Protein AF-A0AA43GRU7-F1 (afdb_monomer)

pLDDT: mean 83.94, std 17.2, range [41.69, 98.25]

Structure (mmCIF, N/CA/C/O backbone):
data_AF-A0AA43GRU7-F1
#
_entry.id   AF-A0AA43GRU7-F1
#
loop_
_atom_site.group_PDB
_atom_site.id
_atom_site.type_symbol
_atom_site.label_atom_id
_atom_site.lab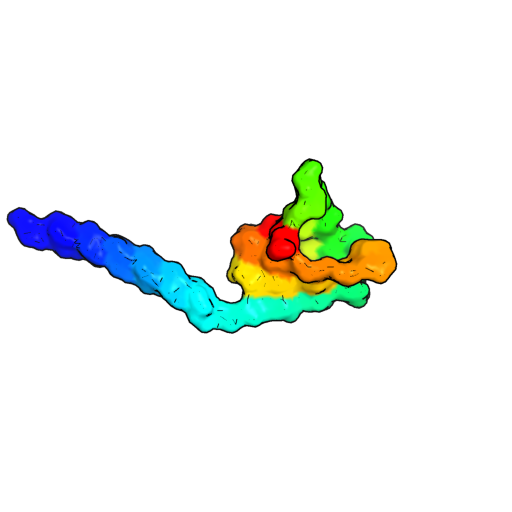el_alt_id
_atom_site.label_comp_id
_atom_site.label_asym_id
_atom_site.label_entity_id
_atom_site.label_seq_id
_atom_site.pdbx_PDB_ins_code
_atom_site.Cartn_x
_atom_site.Cartn_y
_atom_site.Cartn_z
_atom_site.occupancy
_atom_site.B_iso_or_equiv
_atom_site.auth_seq_id
_atom_site.auth_comp_id
_atom_site.auth_asym_id
_atom_site.auth_atom_id
_atom_site.pdbx_PDB_model_num
ATOM 1 N N . MET A 1 1 ? -33.630 -35.472 10.873 1.00 52.50 1 MET A N 1
ATOM 2 C CA . MET A 1 1 ? -33.526 -34.033 11.218 1.00 52.50 1 MET A CA 1
ATOM 3 C C . MET A 1 1 ? -32.231 -33.612 11.938 1.00 52.50 1 MET A C 1
ATOM 5 O O . MET A 1 1 ? -31.970 -32.423 11.989 1.00 52.50 1 MET A O 1
ATOM 9 N N . LYS A 1 2 ? -31.356 -34.518 12.418 1.00 44.88 2 LYS A N 1
ATOM 10 C CA . LYS A 1 2 ? -30.112 -34.130 13.132 1.00 44.88 2 LYS A CA 1
ATOM 11 C C . LYS A 1 2 ? -28.936 -33.668 12.240 1.00 44.88 2 LYS A C 1
ATOM 13 O O . LYS A 1 2 ? -28.022 -33.030 12.740 1.00 44.88 2 LYS A O 1
ATOM 18 N N . LYS A 1 3 ? -28.955 -33.963 10.931 1.00 41.69 3 LYS A N 1
ATOM 19 C CA . LYS A 1 3 ? -27.829 -33.678 10.014 1.00 41.69 3 LYS A CA 1
ATOM 20 C C . LYS A 1 3 ? -27.738 -32.213 9.547 1.00 41.69 3 LYS A C 1
ATOM 22 O O . LYS A 1 3 ? -26.630 -31.726 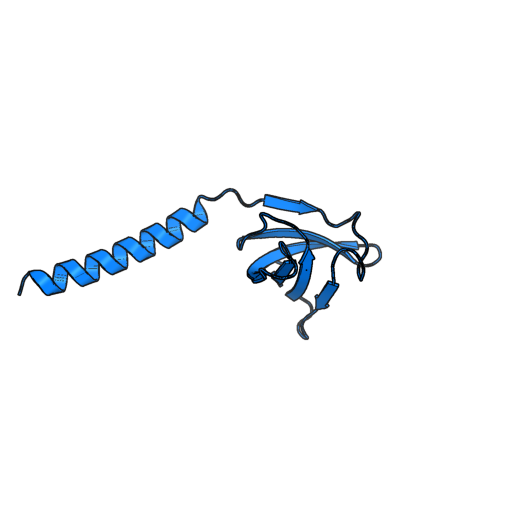9.372 1.00 41.69 3 LYS A O 1
ATOM 27 N N . LEU A 1 4 ? -28.863 -31.500 9.397 1.00 45.62 4 LEU A N 1
ATOM 28 C CA . LEU A 1 4 ? -28.853 -30.089 8.963 1.00 45.62 4 LEU A CA 1
ATOM 29 C C . LEU A 1 4 ? -28.345 -29.130 10.056 1.00 45.62 4 LEU A C 1
ATOM 31 O O . LEU A 1 4 ? -27.622 -28.188 9.755 1.00 45.62 4 LEU A O 1
ATOM 35 N N . PHE A 1 5 ? -28.667 -29.394 11.326 1.00 46.66 5 PHE A N 1
ATOM 36 C CA . PHE A 1 5 ? -28.280 -28.521 12.442 1.00 46.66 5 PHE A CA 1
ATOM 37 C C . PHE A 1 5 ? -26.769 -28.581 12.745 1.00 46.66 5 PHE A C 1
ATOM 39 O O . PHE A 1 5 ? -26.167 -27.578 13.109 1.00 46.66 5 PHE A O 1
ATOM 46 N N . MET A 1 6 ? -26.129 -29.738 12.528 1.00 47.03 6 MET A N 1
ATOM 47 C CA . MET A 1 6 ? -24.677 -29.903 12.707 1.00 47.03 6 MET A CA 1
ATOM 48 C C . MET A 1 6 ? -23.849 -29.212 11.612 1.00 47.03 6 MET A C 1
ATOM 50 O O . MET A 1 6 ? -22.708 -28.834 11.862 1.00 47.03 6 MET A O 1
ATOM 54 N N . SER A 1 7 ? -24.417 -29.012 10.418 1.00 54.66 7 SER A N 1
ATOM 55 C CA . SER A 1 7 ? -23.741 -28.334 9.306 1.00 54.66 7 SER A CA 1
ATOM 56 C C . SER A 1 7 ? -23.602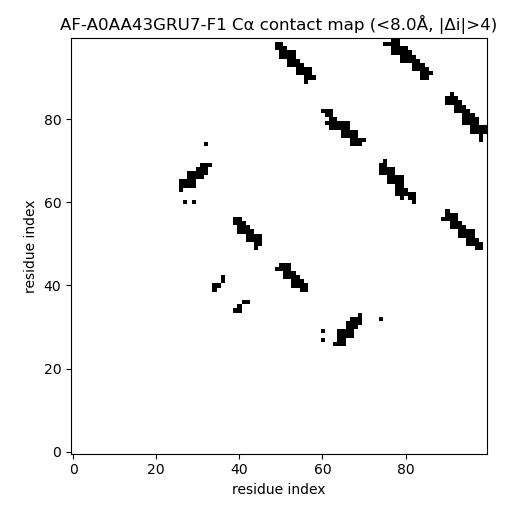 -26.829 9.556 1.00 54.66 7 SER A C 1
ATOM 58 O O . SER A 1 7 ? -22.495 -26.308 9.467 1.00 54.66 7 SER A O 1
ATOM 60 N N . LEU A 1 8 ? -24.681 -26.148 9.957 1.00 55.62 8 LEU A N 1
ATOM 61 C CA . LEU A 1 8 ? -24.674 -24.702 10.226 1.00 55.62 8 LEU A CA 1
ATOM 62 C C . LEU A 1 8 ? -23.728 -24.313 11.374 1.00 55.62 8 LEU A C 1
ATOM 64 O O . LEU A 1 8 ? -22.995 -23.334 11.264 1.00 55.62 8 LEU A O 1
ATOM 68 N N . VAL A 1 9 ? -23.679 -25.118 12.441 1.00 63.09 9 VAL A N 1
ATOM 69 C CA . VAL A 1 9 ? -22.743 -24.905 13.560 1.00 63.09 9 VAL A CA 1
ATOM 70 C C . VAL A 1 9 ? -21.292 -25.126 13.115 1.00 63.09 9 VAL A C 1
ATOM 72 O O . VAL A 1 9 ? -20.398 -24.408 13.552 1.00 63.09 9 VAL A O 1
ATOM 75 N N . GLY A 1 10 ? -21.047 -26.080 12.212 1.00 61.03 10 GLY A N 1
ATOM 76 C CA . GLY A 1 10 ? -19.721 -26.322 11.639 1.00 61.03 10 GLY A CA 1
ATOM 77 C C . GLY A 1 10 ? -19.195 -25.147 10.809 1.00 61.03 10 GLY A C 1
ATOM 78 O O . GLY A 1 10 ? -18.040 -24.764 10.985 1.00 61.03 10 GLY A O 1
ATOM 79 N N . TYR A 1 11 ? -20.039 -24.548 9.960 1.00 64.38 11 TYR A N 1
ATOM 80 C CA . TYR A 1 11 ? -19.683 -23.357 9.175 1.00 64.38 11 TYR A CA 1
ATOM 81 C C . TYR A 1 11 ? -19.408 -22.146 10.070 1.00 64.38 11 TYR A C 1
ATOM 83 O O . TYR A 1 11 ? -18.366 -21.510 9.930 1.00 64.38 11 TYR A O 1
ATOM 91 N N . TRP A 1 12 ? -20.267 -21.902 11.062 1.00 62.94 12 TRP A N 1
ATOM 92 C CA . TRP A 1 12 ? -20.074 -20.809 12.016 1.00 62.94 12 TRP A CA 1
ATOM 93 C C . TRP A 1 12 ? -18.775 -20.964 12.829 1.00 62.94 12 TRP A C 1
ATOM 95 O O . TRP A 1 12 ? -18.009 -20.016 12.986 1.00 62.94 12 TRP A O 1
ATOM 105 N N . LEU A 1 13 ? -18.457 -22.180 13.289 1.00 58.12 13 LEU A N 1
ATOM 106 C CA . LEU A 1 13 ? -17.194 -22.456 13.985 1.00 58.12 13 LEU A CA 1
ATOM 107 C C . LEU A 1 13 ? -15.962 -22.296 13.078 1.00 58.12 13 LEU A C 1
ATOM 109 O O . LEU A 1 13 ? -14.895 -21.923 13.572 1.00 58.12 13 LEU A O 1
ATOM 113 N N . ALA A 1 14 ? -16.078 -22.588 11.780 1.00 57.88 14 ALA A N 1
ATOM 114 C CA . ALA A 1 14 ? -14.997 -22.387 10.817 1.00 57.88 14 ALA A CA 1
ATOM 115 C C . ALA A 1 14 ? -14.722 -20.893 10.580 1.00 57.88 14 ALA A C 1
ATOM 117 O O . ALA A 1 14 ? -13.562 -20.484 10.599 1.00 57.88 14 ALA A O 1
ATOM 118 N N . GLU A 1 15 ? -15.769 -20.077 10.455 1.00 57.59 15 GLU A N 1
ATOM 119 C CA . GLU A 1 15 ? -15.666 -18.616 10.369 1.00 57.59 15 GLU A CA 1
ATOM 120 C C . GLU A 1 15 ? -15.022 -18.015 11.621 1.00 57.59 15 GLU A C 1
ATOM 122 O O . GLU A 1 15 ? -14.032 -17.293 11.523 1.00 57.59 15 GLU A O 1
ATOM 127 N N . VAL A 1 16 ? -15.499 -18.379 12.817 1.00 61.72 16 VAL A N 1
ATOM 128 C CA . VAL A 1 16 ? -14.934 -17.875 14.083 1.00 61.72 16 VAL A CA 1
ATOM 129 C C . VAL A 1 16 ? -13.445 -18.220 14.205 1.00 61.72 16 VAL A C 1
ATOM 131 O O . VAL A 1 16 ? -12.636 -17.366 14.576 1.00 61.72 16 VAL A O 1
ATOM 134 N N . LYS A 1 17 ? -13.049 -19.448 13.844 1.00 58.72 17 LYS A N 1
ATOM 135 C CA . LYS A 1 17 ? -11.636 -19.859 13.846 1.00 58.72 17 LYS A CA 1
ATOM 136 C C . LYS A 1 17 ? -10.808 -19.113 12.802 1.00 58.72 17 LYS A C 1
ATOM 138 O O . LYS A 1 17 ? -9.659 -18.784 13.085 1.00 58.72 17 LYS A O 1
ATOM 143 N N . PHE A 1 18 ? -11.363 -18.834 11.625 1.00 57.72 18 PHE A N 1
ATOM 144 C CA . PHE A 1 18 ? -10.697 -18.053 10.584 1.00 57.72 18 PHE A CA 1
ATOM 145 C C . PHE A 1 18 ? -10.366 -16.635 11.075 1.00 57.72 18 PHE A C 1
ATOM 147 O O . PHE A 1 18 ? -9.212 -16.214 10.982 1.00 57.72 18 PHE A O 1
ATOM 154 N N . PHE A 1 19 ? -11.325 -15.945 11.700 1.00 56.84 19 PHE A N 1
ATOM 155 C CA . PHE A 1 19 ? -11.107 -14.611 12.272 1.00 56.84 19 PHE A CA 1
ATOM 156 C C . PHE A 1 19 ? -10.139 -14.618 13.466 1.00 56.84 19 PHE A C 1
ATOM 158 O O . PHE A 1 19 ? -9.269 -13.754 13.563 1.00 56.84 19 PHE A O 1
ATOM 165 N N . GLN A 1 20 ? -10.204 -15.619 14.349 1.00 54.97 20 GLN A N 1
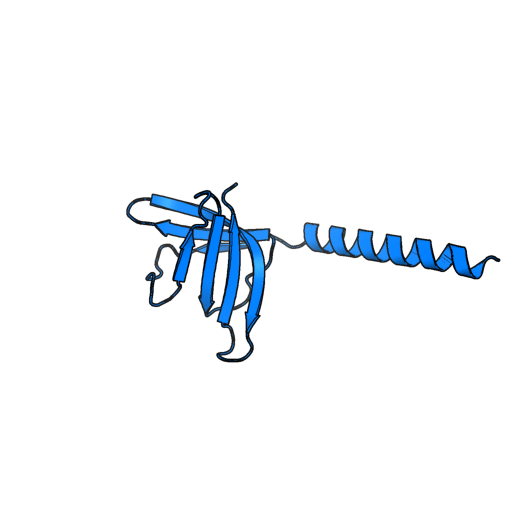ATOM 166 C CA . GLN A 1 20 ? -9.242 -15.748 15.454 1.00 54.97 20 GLN A CA 1
ATOM 167 C C . GLN A 1 20 ? -7.810 -16.000 14.961 1.00 54.97 20 GLN A C 1
ATOM 169 O O . GLN A 1 20 ? -6.850 -15.479 15.528 1.00 54.97 20 GLN A O 1
ATOM 174 N N . ASN A 1 21 ? -7.652 -16.770 13.882 1.00 54.81 21 ASN A N 1
ATOM 175 C CA . ASN A 1 21 ? -6.343 -17.051 13.299 1.00 54.81 21 ASN A CA 1
ATOM 176 C C . ASN A 1 21 ? -5.768 -15.837 12.539 1.00 54.81 21 ASN A C 1
ATOM 178 O O . ASN A 1 21 ? -4.552 -15.712 12.411 1.00 54.81 21 ASN A O 1
ATOM 182 N N . GLN A 1 22 ? -6.623 -14.919 12.071 1.00 56.16 22 GLN A N 1
ATOM 183 C CA . GLN A 1 22 ? -6.212 -13.595 11.585 1.00 56.16 22 GLN A CA 1
ATOM 184 C C . GLN A 1 22 ? -5.691 -12.729 12.744 1.00 56.16 22 GLN A C 1
ATOM 186 O O . GLN A 1 22 ? -4.604 -12.164 12.645 1.00 56.16 22 GLN A O 1
ATOM 191 N N . ALA A 1 23 ? -6.406 -12.703 13.875 1.00 57.19 23 ALA A N 1
ATOM 192 C CA . ALA A 1 23 ? -6.048 -11.894 15.043 1.00 57.19 23 ALA A CA 1
ATOM 193 C C . ALA A 1 23 ? -4.733 -12.321 15.731 1.00 57.19 23 ALA A C 1
ATOM 195 O O . ALA A 1 23 ? -4.066 -11.499 16.351 1.00 57.19 23 ALA A O 1
ATOM 196 N N . ASN A 1 24 ? -4.336 -13.593 15.618 1.00 56.19 24 ASN A N 1
ATOM 197 C CA . ASN A 1 24 ? -3.131 -14.126 16.274 1.00 56.19 24 ASN A CA 1
ATOM 198 C C . ASN A 1 24 ? -1.854 -14.025 15.412 1.00 56.19 24 ASN A C 1
ATOM 200 O O . ASN A 1 24 ? -0.753 -14.386 15.833 1.00 56.19 24 ASN A O 1
ATOM 204 N N . LYS A 1 25 ? -1.963 -13.535 14.174 1.00 64.25 25 LYS A N 1
ATOM 205 C CA . LYS A 1 25 ? -0.791 -13.301 13.330 1.00 64.25 25 LYS A CA 1
ATOM 206 C C . LYS A 1 25 ? -0.126 -11.992 13.753 1.00 64.25 25 LYS A C 1
ATOM 208 O O . LYS A 1 25 ? -0.699 -10.932 13.543 1.00 64.25 25 LYS A O 1
ATOM 213 N N . LYS A 1 26 ? 1.118 -12.055 14.253 1.00 75.06 26 LYS A N 1
ATOM 214 C CA . LYS A 1 26 ? 1.953 -10.860 14.500 1.00 75.06 26 LYS A CA 1
ATOM 215 C C . LYS A 1 26 ? 1.900 -9.927 13.287 1.00 75.06 26 LYS A C 1
ATOM 217 O O . LYS A 1 26 ? 2.350 -10.320 12.204 1.00 75.06 26 LYS A O 1
ATOM 222 N N . GLN A 1 27 ? 1.326 -8.746 13.479 1.00 87.25 27 GLN A N 1
ATOM 223 C CA . GLN A 1 27 ? 1.348 -7.654 12.514 1.00 87.25 27 GLN A CA 1
ATOM 224 C C . GLN A 1 27 ? 2.791 -7.164 12.397 1.00 87.25 27 GLN A C 1
ATOM 226 O O . GLN A 1 27 ? 3.496 -7.044 13.403 1.00 87.25 27 GLN A O 1
ATOM 231 N N . LYS A 1 28 ? 3.261 -6.983 11.168 1.00 94.38 28 LYS A N 1
ATOM 232 C CA . LYS A 1 28 ? 4.605 -6.488 10.877 1.00 94.38 28 LYS A CA 1
ATOM 233 C C . LYS A 1 28 ? 4.536 -5.028 10.460 1.00 94.38 28 LYS A C 1
ATOM 235 O O . LYS A 1 28 ? 3.540 -4.586 9.898 1.00 94.38 28 LYS A O 1
ATOM 240 N N . ILE A 1 29 ? 5.619 -4.310 10.725 1.00 95.81 29 ILE A N 1
ATOM 241 C CA . ILE A 1 29 ? 5.840 -2.959 10.219 1.00 95.81 29 ILE A CA 1
ATOM 242 C C . ILE A 1 29 ? 6.811 -3.072 9.046 1.00 95.81 29 ILE A C 1
ATOM 244 O O . ILE A 1 29 ? 7.872 -3.685 9.185 1.00 95.81 29 ILE A O 1
ATOM 248 N N . HIS A 1 30 ? 6.442 -2.490 7.910 1.00 96.50 30 HIS A N 1
ATOM 249 C CA . HIS A 1 30 ? 7.257 -2.415 6.702 1.00 96.50 30 HIS A CA 1
ATOM 250 C C . HIS A 1 30 ? 7.661 -0.957 6.471 1.00 96.50 30 HIS A C 1
ATOM 252 O O . HIS A 1 30 ? 6.808 -0.087 6.295 1.00 96.50 30 HIS A O 1
ATOM 258 N N . ASP A 1 31 ? 8.961 -0.679 6.517 1.00 96.56 31 ASP A N 1
ATOM 259 C CA . ASP A 1 31 ? 9.502 0.678 6.423 1.00 96.56 31 ASP A CA 1
ATOM 260 C C . ASP A 1 31 ? 9.918 0.999 4.981 1.00 96.56 31 ASP A C 1
ATOM 262 O O . ASP A 1 31 ? 10.842 0.392 4.441 1.00 96.56 31 ASP A O 1
ATOM 266 N N . TYR A 1 32 ? 9.225 1.961 4.373 1.00 96.88 32 TYR A N 1
ATOM 267 C CA . TYR A 1 32 ? 9.474 2.470 3.023 1.00 96.88 32 TYR A CA 1
ATOM 268 C C . TYR A 1 32 ? 10.024 3.907 3.047 1.00 96.88 32 TYR A C 1
ATOM 270 O O . TYR A 1 32 ? 10.059 4.579 2.017 1.00 96.88 32 TYR A O 1
ATOM 278 N N . THR A 1 33 ? 10.472 4.419 4.199 1.00 95.50 33 THR A N 1
ATOM 279 C CA . THR A 1 33 ? 10.990 5.796 4.317 1.00 95.50 33 THR A CA 1
ATOM 280 C C . THR A 1 33 ? 12.257 6.037 3.499 1.00 95.50 33 THR A C 1
ATOM 282 O O . THR A 1 33 ? 12.518 7.167 3.093 1.00 95.50 33 THR A O 1
ATOM 285 N N . GLN A 1 34 ? 13.025 4.978 3.230 1.00 95.06 34 GLN A N 1
ATOM 286 C CA . GLN A 1 34 ? 14.217 5.013 2.377 1.00 95.06 34 GLN A CA 1
ATOM 287 C C . GLN A 1 34 ? 13.918 4.648 0.911 1.00 95.06 34 GLN A C 1
ATOM 289 O O . GLN A 1 34 ? 14.830 4.634 0.086 1.00 95.06 34 GLN A O 1
ATOM 294 N N . SER A 1 35 ? 12.660 4.341 0.577 1.00 95.00 35 SER A N 1
ATOM 295 C CA . SER A 1 35 ? 12.230 3.967 -0.772 1.00 95.00 35 SER A CA 1
ATOM 296 C C . SER A 1 35 ? 11.830 5.186 -1.606 1.00 95.00 35 SER A C 1
ATOM 298 O O . SER A 1 35 ? 11.272 6.166 -1.111 1.00 95.00 35 SER A O 1
ATOM 300 N N . VAL A 1 36 ? 12.068 5.113 -2.912 1.00 94.12 36 VAL A N 1
ATOM 301 C CA . VAL A 1 36 ? 11.806 6.188 -3.873 1.00 94.12 36 VAL A CA 1
ATOM 302 C C . VAL A 1 36 ? 10.415 6.024 -4.496 1.00 94.12 36 VAL A C 1
ATOM 304 O O . VAL A 1 36 ? 10.170 5.094 -5.268 1.00 94.12 36 VAL A O 1
ATOM 307 N N . ARG A 1 37 ? 9.502 6.966 -4.220 1.00 94.38 37 ARG A N 1
ATOM 308 C CA . ARG A 1 37 ? 8.170 7.023 -4.855 1.00 94.38 37 ARG A CA 1
ATOM 309 C C . ARG A 1 37 ? 8.293 7.170 -6.378 1.00 94.38 37 ARG A C 1
ATOM 311 O O . ARG A 1 37 ? 9.108 7.945 -6.868 1.00 94.38 37 ARG A O 1
ATOM 318 N N . GLY A 1 38 ? 7.473 6.436 -7.124 1.00 93.44 38 GLY A N 1
ATOM 319 C CA . G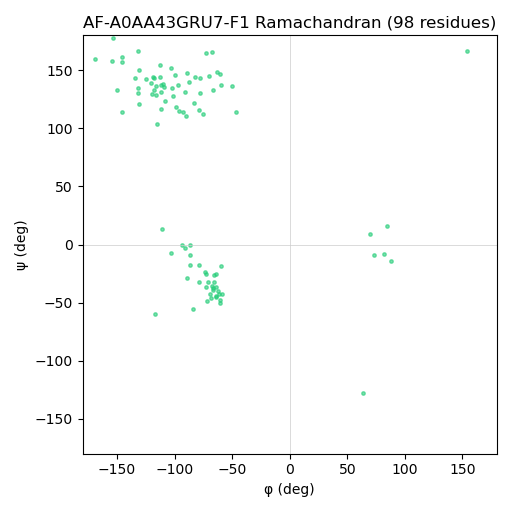LY A 1 38 ? 7.506 6.338 -8.585 1.00 93.44 38 GLY A CA 1
ATOM 320 C C . GLY A 1 38 ? 8.541 5.347 -9.131 1.00 93.44 38 GLY A C 1
ATOM 321 O O . GLY A 1 38 ? 8.527 5.071 -10.327 1.00 93.44 38 GLY A O 1
ATOM 322 N N . ARG A 1 39 ? 9.423 4.803 -8.279 1.00 93.25 39 ARG A N 1
ATOM 323 C CA . ARG A 1 39 ? 10.391 3.756 -8.644 1.00 93.25 39 ARG A CA 1
ATOM 324 C C . ARG A 1 39 ? 10.137 2.469 -7.868 1.00 93.25 39 ARG A C 1
ATOM 326 O O . ARG A 1 39 ? 9.886 1.439 -8.477 1.00 93.25 39 ARG A O 1
ATOM 333 N N . ASP A 1 40 ? 10.20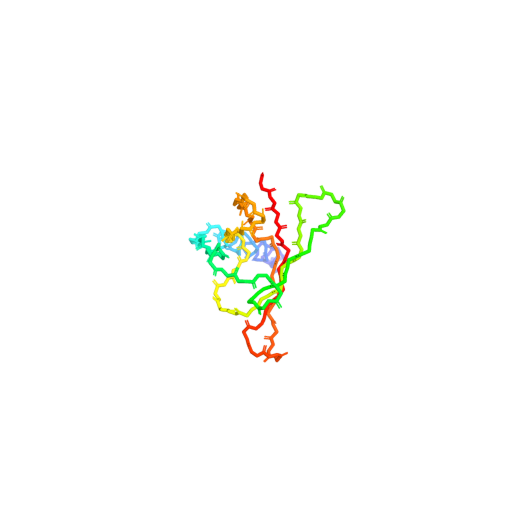3 2.549 -6.544 1.00 94.81 40 ASP A N 1
ATOM 334 C CA . ASP A 1 40 ? 10.095 1.384 -5.659 1.00 94.81 40 ASP A CA 1
ATOM 335 C C . ASP A 1 40 ? 8.636 1.108 -5.280 1.00 94.81 40 ASP A C 1
ATOM 337 O O . ASP A 1 40 ? 8.250 -0.030 -5.023 1.00 94.81 40 ASP A O 1
ATOM 341 N N . TYR A 1 41 ? 7.817 2.162 -5.258 1.00 96.69 41 TYR A N 1
ATOM 342 C CA . TYR A 1 41 ? 6.381 2.090 -5.030 1.00 96.69 41 TYR A CA 1
ATOM 343 C C . TYR A 1 41 ? 5.659 3.278 -5.670 1.00 96.69 41 TYR A C 1
ATOM 345 O O . TYR A 1 41 ? 6.235 4.350 -5.857 1.00 96.69 41 TYR A O 1
ATOM 353 N N . VAL A 1 42 ? 4.367 3.122 -5.930 1.00 97.25 42 VAL A N 1
ATOM 354 C CA . VAL A 1 42 ? 3.430 4.206 -6.241 1.00 97.25 42 VAL A CA 1
ATOM 355 C C . VAL A 1 42 ? 2.398 4.252 -5.122 1.00 97.25 42 VAL A C 1
ATOM 357 O O . VAL A 1 42 ? 1.932 3.209 -4.682 1.00 97.25 42 VAL A O 1
ATOM 360 N N . PHE A 1 43 ? 2.065 5.448 -4.641 1.00 96.94 43 PHE A N 1
ATOM 361 C CA . PHE A 1 43 ? 1.026 5.663 -3.632 1.00 96.94 43 PHE A CA 1
ATOM 362 C C . PHE A 1 43 ? 0.111 6.793 -4.086 1.00 96.94 43 PHE A C 1
ATOM 364 O O . PHE A 1 43 ? 0.611 7.857 -4.462 1.00 96.94 43 PHE A O 1
ATOM 371 N N . GLU A 1 44 ?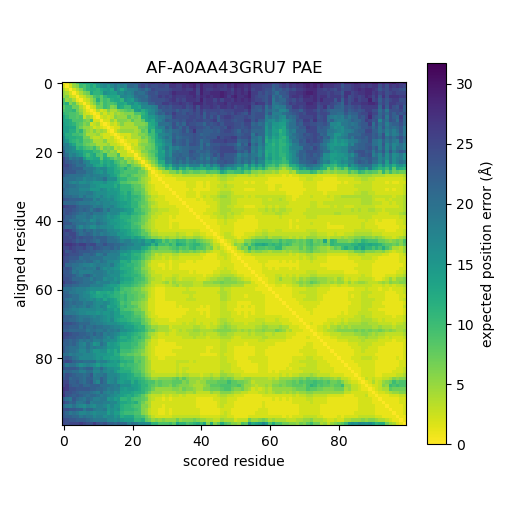 -1.197 6.575 -4.045 1.00 95.62 44 GLU A N 1
ATOM 372 C CA . GLU A 1 44 ? -2.223 7.526 -4.467 1.00 95.62 44 GLU A CA 1
ATOM 373 C C . GLU A 1 44 ? -3.283 7.648 -3.377 1.00 95.62 44 GLU A C 1
ATOM 375 O O . GLU A 1 44 ? -3.908 6.660 -3.001 1.00 95.62 44 GLU A O 1
ATOM 380 N N . LEU A 1 45 ? -3.477 8.861 -2.856 1.00 94.12 45 LEU A N 1
ATOM 381 C CA . LEU A 1 45 ? -4.501 9.124 -1.848 1.00 94.12 45 LEU A CA 1
ATOM 382 C C . LEU A 1 45 ? -5.899 9.023 -2.463 1.00 94.12 45 LEU A C 1
ATOM 384 O O . LEU A 1 45 ? -6.125 9.446 -3.597 1.00 94.12 45 LEU A O 1
ATOM 388 N N . THR A 1 46 ? -6.851 8.523 -1.681 1.00 92.38 46 THR A N 1
ATOM 389 C CA . THR A 1 46 ? -8.273 8.647 -1.993 1.00 92.38 46 THR A CA 1
ATOM 390 C C . THR A 1 46 ? -8.732 10.090 -1.774 1.00 92.38 46 THR A C 1
ATOM 392 O O . THR A 1 46 ? -8.076 10.885 -1.095 1.00 92.38 46 THR A O 1
ATOM 395 N N . ASN A 1 47 ? -9.904 10.434 -2.310 1.00 81.38 47 ASN A N 1
ATOM 396 C CA . ASN A 1 47 ? -10.482 11.779 -2.196 1.00 81.38 47 ASN A CA 1
ATOM 397 C C . ASN A 1 47 ? -10.733 12.229 -0.742 1.00 81.38 47 ASN A C 1
ATOM 399 O O . ASN A 1 47 ? -10.874 13.421 -0.488 1.00 81.38 47 ASN A O 1
ATOM 403 N N . GLU A 1 48 ? -10.784 11.290 0.205 1.00 80.94 48 GLU A N 1
ATOM 404 C CA . GLU A 1 48 ? -10.990 11.555 1.634 1.00 80.94 48 GLU A CA 1
ATOM 405 C C . GLU A 1 48 ? -9.674 11.844 2.380 1.00 80.94 48 GLU A C 1
ATOM 407 O O . GLU A 1 48 ? -9.695 12.255 3.538 1.00 80.94 48 GLU A O 1
ATOM 412 N N . GLY A 1 49 ? -8.519 11.654 1.729 1.00 81.12 49 GLY A N 1
ATOM 413 C CA . GLY A 1 49 ? -7.195 12.037 2.232 1.00 81.12 49 GLY A CA 1
ATOM 414 C C . GLY A 1 49 ? -6.623 11.169 3.360 1.00 81.12 49 GLY A C 1
ATOM 415 O O . GLY A 1 49 ? -5.451 11.319 3.692 1.00 81.12 49 GLY A O 1
ATOM 416 N N . THR A 1 50 ? -7.408 10.256 3.933 1.00 88.25 50 THR A N 1
ATOM 417 C CA . THR A 1 50 ? -7.001 9.362 5.037 1.00 88.25 50 THR A CA 1
ATOM 418 C C . THR A 1 50 ? -6.706 7.933 4.589 1.00 88.25 50 THR A C 1
ATOM 420 O O . THR A 1 50 ? -6.206 7.128 5.371 1.00 88.25 50 THR A O 1
ATOM 423 N N . ALA A 1 51 ? -6.987 7.606 3.331 1.00 95.00 51 ALA A N 1
ATOM 424 C CA . ALA A 1 51 ? -6.687 6.317 2.732 1.00 95.00 51 ALA A CA 1
ATOM 425 C C . ALA A 1 51 ? -5.993 6.503 1.383 1.00 95.00 51 ALA A C 1
ATOM 427 O O . ALA A 1 51 ? -5.984 7.599 0.820 1.00 95.00 51 ALA A O 1
ATOM 428 N N . GLY A 1 52 ? -5.412 5.437 0.850 1.00 96.88 52 GLY A N 1
ATOM 429 C CA . GLY A 1 52 ? -4.806 5.453 -0.473 1.00 96.88 52 GLY A CA 1
ATOM 430 C C . GLY A 1 52 ? -4.443 4.068 -0.979 1.00 96.88 52 GLY A C 1
ATOM 431 O O . GLY A 1 52 ? -4.280 3.135 -0.197 1.00 96.88 52 GLY A O 1
ATOM 432 N N . TYR A 1 53 ? -4.292 3.946 -2.292 1.00 97.94 53 TYR A N 1
ATOM 433 C CA . TYR A 1 53 ? -3.797 2.730 -2.921 1.00 97.94 53 TYR A CA 1
ATOM 434 C C . TYR A 1 53 ? -2.281 2.798 -3.053 1.00 97.94 53 TYR A C 1
ATOM 436 O O . TYR A 1 53 ? -1.737 3.790 -3.541 1.00 97.94 53 TYR A O 1
ATOM 444 N N . MET A 1 54 ? -1.593 1.739 -2.635 1.00 97.94 54 MET A N 1
ATOM 445 C CA . MET A 1 54 ? -0.158 1.576 -2.837 1.00 97.94 54 MET A CA 1
ATOM 446 C C . MET A 1 54 ? 0.104 0.377 -3.737 1.00 97.94 54 MET A C 1
ATOM 448 O O . MET A 1 54 ? -0.375 -0.711 -3.450 1.00 97.94 54 MET A O 1
ATOM 452 N N . THR A 1 55 ? 0.887 0.568 -4.795 1.00 98.25 55 THR A N 1
ATOM 453 C CA . THR A 1 55 ? 1.426 -0.517 -5.623 1.00 98.25 55 THR A CA 1
ATOM 454 C C . THR A 1 55 ? 2.930 -0.586 -5.417 1.00 98.25 55 THR A C 1
ATOM 456 O O . THR A 1 55 ? 3.603 0.441 -5.509 1.00 98.25 55 THR A O 1
ATOM 459 N N . ALA A 1 56 ? 3.476 -1.768 -5.154 1.00 97.06 56 ALA A N 1
ATOM 460 C CA . ALA A 1 56 ? 4.921 -1.963 -5.070 1.00 97.06 56 ALA A CA 1
ATOM 461 C C . ALA A 1 56 ? 5.312 -3.408 -5.403 1.00 97.06 56 ALA A C 1
ATOM 463 O O . ALA A 1 56 ? 4.460 -4.263 -5.644 1.00 97.06 56 ALA A O 1
ATOM 464 N N . VAL A 1 57 ? 6.619 -3.674 -5.396 1.00 93.62 57 VAL A N 1
ATOM 465 C CA . VAL A 1 57 ? 7.188 -5.022 -5.518 1.00 93.62 57 VAL A CA 1
ATOM 466 C C . VAL A 1 57 ? 7.792 -5.439 -4.176 1.00 93.62 57 VAL A C 1
ATOM 468 O O . VAL A 1 57 ? 8.476 -4.657 -3.518 1.00 93.62 57 VAL A O 1
ATOM 471 N N . GLY A 1 58 ? 7.532 -6.670 -3.745 1.00 90.50 58 GLY A N 1
ATOM 472 C CA . GLY A 1 58 ? 8.032 -7.246 -2.500 1.00 90.50 58 GLY A CA 1
ATOM 473 C C . GLY A 1 58 ? 7.120 -8.346 -1.953 1.00 90.50 58 GLY A C 1
ATOM 474 O O . GLY A 1 58 ? 5.980 -8.509 -2.370 1.00 90.50 58 GLY A O 1
ATOM 475 N N . LYS A 1 59 ? 7.608 -9.118 -0.978 1.00 88.75 59 LYS A N 1
ATOM 476 C CA . LYS A 1 59 ? 6.866 -10.246 -0.388 1.00 88.75 59 LYS A CA 1
ATOM 477 C C . LYS A 1 59 ? 6.492 -9.998 1.061 1.00 88.75 59 LYS A C 1
ATOM 479 O O . LYS A 1 59 ? 7.231 -9.369 1.810 1.00 88.75 59 LYS A O 1
ATOM 484 N N . GLY A 1 60 ? 5.426 -10.669 1.487 1.00 91.44 60 GLY A N 1
ATOM 485 C CA . GLY A 1 60 ? 5.166 -10.917 2.903 1.00 91.44 60 GLY A CA 1
ATOM 486 C C . GLY A 1 60 ? 4.455 -9.787 3.636 1.00 91.44 60 GLY A C 1
ATOM 487 O O . GLY A 1 60 ? 4.454 -9.803 4.868 1.00 91.44 60 GLY A O 1
ATOM 488 N N . ILE A 1 61 ? 3.850 -8.861 2.893 1.00 95.12 61 ILE A N 1
ATOM 489 C CA . ILE A 1 61 ? 2.857 -7.918 3.403 1.00 95.12 61 ILE A CA 1
ATOM 490 C C . ILE A 1 61 ? 1.503 -8.633 3.423 1.00 95.12 61 ILE A C 1
ATOM 492 O O . ILE A 1 61 ? 1.209 -9.487 2.587 1.00 95.12 61 ILE A O 1
ATOM 496 N N . LYS A 1 62 ? 0.684 -8.331 4.421 1.00 94.81 62 LYS A N 1
ATOM 497 C CA . LYS A 1 62 ? -0.666 -8.882 4.576 1.00 94.81 62 LYS A CA 1
ATOM 498 C C . LYS A 1 62 ? -1.582 -7.831 5.193 1.00 94.81 62 LYS A C 1
ATOM 500 O O . LYS A 1 62 ? -1.101 -6.920 5.866 1.00 94.81 62 LYS A O 1
ATOM 505 N N . SER A 1 63 ? -2.893 -8.014 5.050 1.00 94.88 63 SER A N 1
ATOM 506 C CA . SER A 1 63 ? -3.878 -7.236 5.805 1.00 94.88 63 SER A CA 1
ATOM 507 C C . SER A 1 63 ? -3.557 -7.227 7.303 1.00 94.88 63 SER A C 1
ATOM 509 O O . SER A 1 63 ? -3.193 -8.250 7.892 1.00 94.88 63 SER A O 1
ATOM 511 N N . GLY A 1 64 ? -3.681 -6.051 7.910 1.00 94.25 64 GLY A N 1
ATOM 512 C CA . GLY A 1 64 ? -3.343 -5.773 9.301 1.00 94.25 64 GLY A CA 1
ATOM 513 C C . GLY A 1 64 ? -1.889 -5.371 9.552 1.00 94.25 64 GLY A C 1
ATOM 514 O O . GLY A 1 64 ? -1.610 -4.861 10.634 1.00 94.25 64 GLY A O 1
ATOM 515 N N . ASP A 1 65 ? -0.970 -5.568 8.603 1.00 96.50 65 ASP A N 1
ATOM 516 C CA . ASP A 1 65 ? 0.379 -5.006 8.718 1.00 96.50 65 ASP A CA 1
ATOM 517 C C . ASP A 1 65 ? 0.347 -3.473 8.628 1.00 96.50 65 ASP A C 1
ATOM 519 O O . ASP A 1 65 ? -0.645 -2.874 8.213 1.00 96.50 65 ASP A O 1
ATOM 523 N N . GLN A 1 66 ? 1.447 -2.834 9.016 1.00 97.00 66 GLN A N 1
ATOM 524 C CA . GLN A 1 66 ? 1.630 -1.391 8.908 1.00 97.00 66 GLN A CA 1
ATOM 525 C C . GLN A 1 66 ? 2.721 -1.057 7.894 1.00 97.00 66 GLN A C 1
ATOM 527 O O . GLN A 1 66 ? 3.730 -1.758 7.805 1.00 97.00 66 GLN A O 1
ATOM 532 N N . ILE A 1 67 ? 2.538 0.037 7.164 1.00 97.44 67 ILE A N 1
ATOM 533 C CA . ILE A 1 67 ? 3.510 0.593 6.225 1.00 97.44 67 ILE A CA 1
ATOM 534 C C . ILE A 1 67 ? 3.863 2.009 6.673 1.00 97.44 67 ILE A C 1
ATOM 536 O O . ILE A 1 67 ? 2.971 2.823 6.917 1.00 97.44 67 ILE A O 1
ATOM 540 N N . ILE A 1 68 ? 5.162 2.302 6.765 1.00 97.00 68 ILE A N 1
ATOM 541 C CA . ILE A 1 68 ? 5.665 3.655 7.024 1.00 97.00 68 ILE A CA 1
ATOM 542 C C . ILE A 1 68 ? 6.085 4.285 5.699 1.00 97.00 68 ILE A C 1
ATOM 544 O O . ILE A 1 68 ? 7.001 3.790 5.044 1.00 97.00 68 ILE A O 1
ATOM 548 N N . LEU A 1 69 ? 5.439 5.387 5.318 1.00 96.06 69 LEU A N 1
ATOM 549 C CA . LEU A 1 69 ? 5.750 6.147 4.107 1.00 96.06 69 LEU A CA 1
ATOM 550 C C . LEU A 1 69 ? 6.329 7.514 4.457 1.00 96.06 69 LEU A C 1
ATOM 552 O O . LEU A 1 69 ? 5.796 8.216 5.314 1.00 96.06 69 LEU A O 1
ATOM 556 N N . GLN A 1 70 ? 7.371 7.925 3.734 1.00 94.44 70 GLN A N 1
ATOM 557 C CA . GLN A 1 70 ? 7.851 9.305 3.748 1.00 94.44 70 GLN A CA 1
ATOM 558 C C . GLN A 1 70 ? 7.141 10.104 2.646 1.00 94.44 70 GLN A C 1
ATOM 560 O O . GLN A 1 70 ? 7.393 9.894 1.459 1.00 94.44 70 GLN A O 1
ATOM 565 N N . LEU A 1 71 ? 6.267 11.038 3.029 1.00 90.06 71 LEU A N 1
ATOM 566 C CA . LEU A 1 71 ? 5.564 11.933 2.107 1.00 90.06 71 LEU A CA 1
ATOM 567 C C . LEU A 1 71 ? 6.008 13.378 2.374 1.00 90.06 71 LEU A C 1
ATOM 569 O O . LEU A 1 71 ? 5.616 14.013 3.354 1.00 90.06 71 LEU A O 1
ATOM 573 N N . GLY A 1 72 ? 6.870 13.901 1.499 1.00 89.25 72 GLY A N 1
ATOM 574 C CA . GLY A 1 72 ? 7.520 15.193 1.721 1.00 89.25 72 GLY A CA 1
ATOM 575 C C . GLY A 1 72 ? 8.425 15.152 2.955 1.00 89.25 72 GLY A C 1
ATOM 576 O O . GLY A 1 72 ? 9.273 14.270 3.076 1.00 89.25 72 GLY A O 1
ATOM 577 N N . SER A 1 73 ? 8.251 16.095 3.881 1.00 91.75 73 SER A N 1
ATOM 578 C CA . SER A 1 73 ? 9.026 16.169 5.128 1.00 91.75 73 SER A CA 1
ATOM 579 C C . SER A 1 73 ? 8.459 15.331 6.278 1.00 91.75 73 SER A C 1
ATOM 581 O O . SER A 1 73 ? 9.039 15.339 7.360 1.00 91.75 73 SER A O 1
ATOM 583 N N . HIS A 1 74 ? 7.346 14.621 6.077 1.00 92.81 74 HIS A N 1
ATOM 584 C CA . HIS A 1 74 ? 6.653 13.895 7.140 1.00 92.81 74 HIS A CA 1
ATOM 585 C C . HIS A 1 74 ? 6.604 12.392 6.866 1.00 92.81 74 HIS A C 1
ATOM 587 O O . HIS A 1 74 ? 6.451 11.957 5.722 1.00 92.81 74 HIS A O 1
ATOM 593 N N . SER A 1 75 ? 6.704 11.612 7.939 1.00 93.94 75 SER A N 1
ATOM 594 C CA . SER A 1 75 ? 6.462 10.173 7.915 1.00 93.94 75 SER A CA 1
ATOM 595 C C . SER A 1 75 ? 5.037 9.878 8.372 1.00 93.94 75 SER A C 1
ATOM 597 O O . SER A 1 75 ? 4.563 10.444 9.357 1.00 93.94 75 SER A O 1
ATOM 599 N N . TYR A 1 76 ? 4.374 8.968 7.672 1.00 94.19 76 TYR A N 1
ATOM 600 C CA . TYR A 1 76 ? 3.009 8.539 7.949 1.00 94.19 76 TYR A CA 1
ATOM 601 C C . TYR A 1 76 ? 2.978 7.030 8.127 1.00 94.19 76 TYR A C 1
ATOM 603 O O . TYR A 1 76 ? 3.680 6.306 7.420 1.00 94.19 76 TYR A O 1
ATOM 611 N N . VAL A 1 77 ? 2.153 6.565 9.060 1.00 95.88 77 VAL A N 1
ATOM 612 C CA . VAL A 1 77 ? 1.915 5.141 9.291 1.00 95.88 77 VAL A CA 1
ATOM 613 C C . VAL A 1 77 ? 0.517 4.815 8.801 1.00 95.88 77 VAL A C 1
ATOM 615 O O . VAL A 1 77 ? -0.456 5.416 9.255 1.00 95.88 77 VAL A O 1
ATOM 618 N N . TYR A 1 78 ? 0.430 3.851 7.896 1.00 96.88 78 TYR A N 1
ATOM 619 C CA . TYR A 1 78 ? -0.831 3.332 7.394 1.00 96.88 78 TYR A CA 1
ATOM 620 C C . TYR A 1 78 ? -0.968 1.859 7.746 1.00 96.88 78 TYR A C 1
ATOM 622 O O . TYR A 1 78 ? 0.007 1.113 7.693 1.00 96.88 78 TYR A O 1
ATOM 630 N N . GLN A 1 79 ? -2.179 1.423 8.065 1.00 97.06 79 GLN A N 1
ATOM 631 C CA . GLN A 1 79 ? -2.516 0.011 8.162 1.00 97.06 79 GLN A CA 1
ATOM 632 C C . GLN A 1 79 ? -2.931 -0.513 6.783 1.00 97.06 79 GLN A C 1
ATOM 634 O O . GLN A 1 79 ? -3.644 0.164 6.045 1.00 97.06 79 GLN A O 1
ATOM 639 N N . VAL A 1 80 ? -2.503 -1.728 6.447 1.00 97.06 80 VAL A N 1
ATOM 640 C CA . VAL A 1 80 ? -2.959 -2.462 5.264 1.00 97.06 80 VAL A CA 1
ATOM 641 C C . VAL A 1 80 ? -4.360 -2.993 5.547 1.00 97.06 80 VAL A C 1
ATOM 643 O O . VAL A 1 80 ? -4.534 -3.868 6.397 1.00 97.06 80 VAL A O 1
ATOM 646 N N . GLU A 1 81 ? -5.361 -2.467 4.856 1.00 95.56 81 GLU A N 1
ATOM 647 C CA . GLU A 1 81 ? -6.748 -2.922 4.969 1.00 95.56 81 GLU A CA 1
ATOM 648 C C . GLU A 1 81 ? -6.958 -4.143 4.063 1.00 95.56 81 GLU A C 1
ATOM 650 O O . GLU A 1 81 ? -7.250 -5.246 4.534 1.00 95.56 81 GLU A O 1
ATOM 655 N N . GLU A 1 82 ? -6.646 -3.983 2.779 1.00 96.38 82 GLU A N 1
ATOM 656 C CA . GLU A 1 82 ? -6.758 -5.015 1.745 1.00 96.38 82 GLU A CA 1
ATOM 657 C C . GLU A 1 82 ? -5.463 -5.091 0.932 1.00 96.38 82 GLU A C 1
ATOM 659 O O . GLU A 1 82 ? -4.751 -4.093 0.805 1.00 96.38 82 GLU A O 1
ATOM 664 N N . ILE A 1 83 ? -5.134 -6.272 0.404 1.00 97.31 83 ILE A N 1
ATOM 665 C CA . ILE A 1 83 ? -3.956 -6.478 -0.443 1.00 97.31 83 ILE A CA 1
ATOM 666 C C . ILE A 1 83 ? -4.185 -7.604 -1.450 1.00 97.31 83 ILE A C 1
ATOM 668 O O . ILE A 1 83 ? -4.580 -8.708 -1.075 1.00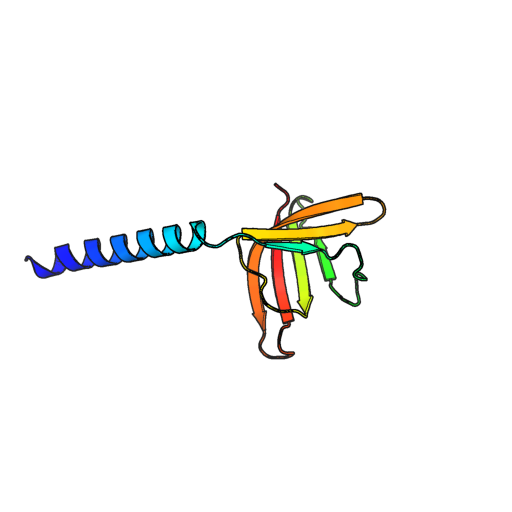 97.31 83 ILE A O 1
ATOM 672 N N . ASP A 1 84 ? -3.840 -7.330 -2.703 1.00 96.75 84 ASP A N 1
ATOM 673 C CA . ASP A 1 84 ? -3.855 -8.279 -3.808 1.00 96.75 84 ASP A CA 1
ATOM 674 C C . ASP A 1 84 ? -2.445 -8.460 -4.366 1.00 96.75 84 ASP A C 1
ATOM 676 O O . ASP A 1 84 ? -1.733 -7.493 -4.639 1.00 96.75 84 ASP A O 1
ATOM 680 N N . TYR A 1 85 ? -2.052 -9.718 -4.558 1.00 96.44 85 TYR A N 1
ATOM 681 C CA . TYR A 1 85 ? -0.778 -10.097 -5.161 1.00 96.44 85 TYR A CA 1
ATOM 682 C C . TYR A 1 85 ? -0.975 -10.514 -6.617 1.00 96.44 85 TYR A C 1
ATOM 684 O O . TYR A 1 85 ? -1.849 -11.324 -6.928 1.00 96.44 85 TYR A O 1
ATOM 692 N N . TYR A 1 86 ? -0.104 -10.023 -7.493 1.00 93.81 86 TYR A N 1
ATOM 693 C CA . TYR A 1 86 ? -0.041 -10.408 -8.897 1.00 93.81 86 TYR A CA 1
ATOM 694 C C . TYR A 1 86 ? 1.079 -11.429 -9.125 1.00 93.81 86 TYR A C 1
ATOM 696 O O . TYR A 1 86 ? 2.126 -11.398 -8.476 1.00 93.81 86 TYR A O 1
ATOM 704 N N . SER A 1 87 ? 0.859 -12.353 -10.062 1.00 88.38 87 SER A N 1
ATOM 705 C CA . SER A 1 87 ? 1.854 -13.364 -10.446 1.00 88.38 87 SER A CA 1
ATOM 706 C C . SER A 1 87 ? 2.830 -12.887 -11.525 1.00 88.38 87 SER A C 1
ATOM 708 O O . SER A 1 87 ? 3.864 -13.524 -11.712 1.00 88.38 87 SER A O 1
ATOM 710 N N . ASP A 1 88 ? 2.497 -11.812 -12.243 1.00 86.31 88 ASP A N 1
ATOM 711 C CA . ASP A 1 88 ? 3.304 -11.249 -13.327 1.00 86.31 88 ASP A CA 1
ATOM 712 C C . ASP A 1 88 ? 3.178 -9.706 -13.362 1.00 86.31 88 ASP A C 1
ATOM 714 O O . ASP A 1 88 ? 2.079 -9.202 -13.612 1.00 86.31 88 ASP A O 1
ATOM 718 N N . PRO A 1 89 ? 4.260 -8.948 -13.084 1.00 87.50 89 PRO A N 1
ATOM 719 C CA . PRO A 1 89 ? 5.544 -9.445 -12.594 1.00 87.50 89 PRO A CA 1
ATOM 720 C C . PRO A 1 89 ? 5.396 -10.097 -11.207 1.00 87.50 89 PRO A C 1
ATOM 722 O O . PRO A 1 89 ? 4.536 -9.689 -10.418 1.00 87.50 89 PRO A O 1
ATOM 725 N N . PRO A 1 90 ? 6.211 -11.119 -10.889 1.00 86.31 90 PRO A N 1
ATOM 726 C CA . PRO A 1 90 ? 6.133 -11.792 -9.603 1.00 86.31 90 PRO A CA 1
ATOM 727 C C . PRO A 1 90 ? 6.411 -10.805 -8.472 1.00 86.31 90 PRO A C 1
ATOM 729 O O . PRO A 1 90 ? 7.236 -9.901 -8.600 1.00 86.31 90 PRO A O 1
ATOM 732 N N . ASP A 1 91 ? 5.743 -11.021 -7.343 1.00 89.38 91 ASP A N 1
ATOM 733 C CA . ASP A 1 91 ? 5.930 -10.257 -6.107 1.00 89.38 91 ASP A CA 1
ATOM 734 C C . ASP A 1 91 ? 5.433 -8.812 -6.185 1.00 89.38 91 ASP A C 1
ATOM 736 O O . ASP A 1 91 ? 5.652 -8.036 -5.261 1.00 89.38 91 ASP A O 1
ATOM 740 N N . MET A 1 92 ? 4.732 -8.446 -7.256 1.00 95.38 92 MET A N 1
ATOM 741 C CA . MET A 1 92 ? 3.991 -7.198 -7.311 1.00 95.38 92 MET A CA 1
ATOM 742 C C . MET A 1 92 ? 2.685 -7.333 -6.537 1.00 95.38 92 MET A C 1
ATOM 744 O O . MET A 1 92 ? 2.020 -8.370 -6.565 1.00 95.38 92 MET A O 1
ATOM 748 N N . TRP A 1 93 ? 2.297 -6.263 -5.862 1.00 97.38 93 TRP A N 1
ATOM 749 C CA . TRP A 1 93 ? 1.037 -6.194 -5.143 1.00 97.38 93 TRP A CA 1
ATOM 750 C C . TRP A 1 93 ? 0.456 -4.789 -5.204 1.00 97.38 93 TRP A C 1
ATOM 752 O O . TRP A 1 93 ? 1.182 -3.809 -5.392 1.00 97.38 93 TRP A O 1
ATOM 762 N N . ILE A 1 94 ? -0.859 -4.710 -5.021 1.00 98.06 94 ILE A N 1
ATOM 763 C CA . ILE A 1 94 ? -1.583 -3.474 -4.734 1.00 98.06 94 ILE A CA 1
ATOM 764 C C . ILE A 1 94 ? -2.296 -3.627 -3.393 1.00 98.06 94 ILE A C 1
ATOM 766 O O . ILE A 1 94 ? -2.825 -4.693 -3.092 1.00 98.06 94 ILE A O 1
ATOM 770 N N . ALA A 1 95 ? -2.285 -2.584 -2.574 1.00 98.19 95 ALA A N 1
ATOM 771 C CA . ALA A 1 95 ? -2.926 -2.584 -1.269 1.00 98.19 95 ALA A CA 1
ATOM 772 C C . ALA A 1 95 ? -3.733 -1.310 -1.040 1.00 98.19 95 ALA A C 1
ATOM 774 O O . ALA A 1 95 ? -3.294 -0.219 -1.414 1.00 98.19 95 ALA A O 1
ATOM 775 N N . LEU A 1 96 ? -4.874 -1.451 -0.368 1.00 97.69 96 LEU A N 1
ATOM 776 C CA . LEU A 1 96 ? -5.583 -0.337 0.246 1.00 97.69 96 LEU A CA 1
ATOM 777 C C . LEU A 1 96 ? -4.958 -0.062 1.613 1.00 97.69 96 LEU A C 1
ATOM 779 O O . LEU A 1 96 ? -4.910 -0.934 2.483 1.00 97.69 96 LEU A O 1
ATOM 783 N N . LEU A 1 97 ? -4.478 1.160 1.790 1.00 97.50 97 LEU A N 1
ATOM 784 C CA . LEU A 1 97 ? -3.857 1.643 3.010 1.00 97.50 97 LEU A CA 1
ATOM 785 C C . LEU A 1 97 ? -4.766 2.663 3.683 1.00 97.50 97 LEU A C 1
ATOM 787 O O . LEU A 1 97 ? -5.301 3.544 3.012 1.00 97.50 97 LEU A O 1
ATOM 791 N N . LYS A 1 98 ? -4.887 2.589 5.008 1.00 95.50 98 LYS A N 1
ATOM 792 C CA . LYS A 1 98 ? -5.707 3.510 5.797 1.00 95.50 98 LYS A CA 1
ATOM 793 C C . LYS A 1 98 ? -4.947 4.046 6.997 1.00 95.50 98 LYS A C 1
ATOM 795 O O . LYS A 1 98 ? -4.262 3.304 7.699 1.00 95.50 98 LYS A O 1
ATOM 800 N N . GLN A 1 99 ? -5.052 5.349 7.211 1.00 89.50 99 GLN A N 1
ATOM 801 C CA . GLN A 1 99 ? -4.521 6.009 8.390 1.00 89.50 99 GLN A CA 1
ATOM 802 C C . GLN A 1 99 ? -5.480 5.762 9.561 1.00 89.50 99 GLN A C 1
ATOM 804 O O . GLN A 1 99 ? -6.695 5.906 9.408 1.00 89.50 99 GLN A O 1
ATOM 809 N N . GLY A 1 100 ? -4.925 5.317 10.690 1.00 71.50 100 GLY A N 1
ATOM 810 C CA . GLY A 1 100 ? -5.670 5.108 11.936 1.00 71.50 100 GLY A CA 1
ATOM 811 C C . GLY A 1 100 ? -6.039 6.406 12.636 1.00 71.50 100 GLY A C 1
ATOM 812 O O . GLY A 1 100 ? -5.360 7.428 12.384 1.00 71.50 100 GLY A O 1
#

Radius of gyration: 17.93 Å; Cα contacts (8 Å, |Δi|>4): 156; chains: 1; bounding box: 48×50×30 Å

Secondary structure (DSSP, 8-state):
-HHHHHHHHHHHHHHHHHHHHHHTS-PPEEE-TTS-BTTTEEEEE-TTSSEEEEEEE-S---TT-EEEEEETTEEEEEEEEEEEEETTTTTEEEEEEE--

Organism: NCBI:txid617107

Nearest PDB structures (foldseek):
  5b0o-assembly1_A  TM=3.320E-01  e=1.957E-01  Salmonella enterica subsp. enterica serovar Typhimurium str. LT2
  3w1z-assembly1_C  TM=4.118E-01  e=5.453E-01  Schizosaccharomyces pombe 972h-
  3w1z-assembly1_D  TM=3.431E-01  e=8.123E-01  Schizosaccharomyces pombe 972h-
  3w1z-assembly1_B  TM=3.316E-01  e=1.210E+00  Schizosaccharomyces pombe 972h-
  3guf-assembly1_B  TM=2.732E-01  e=5.960E+00  Xanthomonas citri

Mean predicted aligned error: 9.39 Å

Sequence (100 aa):
MKKLFMSLVGYWLAEVKFFQNQANKKQKIHDYTQSVRGRDYVFELTNEGTAGYMTAVGKGIKSGDQIILQLGSHSYVYQVEEIDYYSDPPDMWIALLKQG

Solvent-a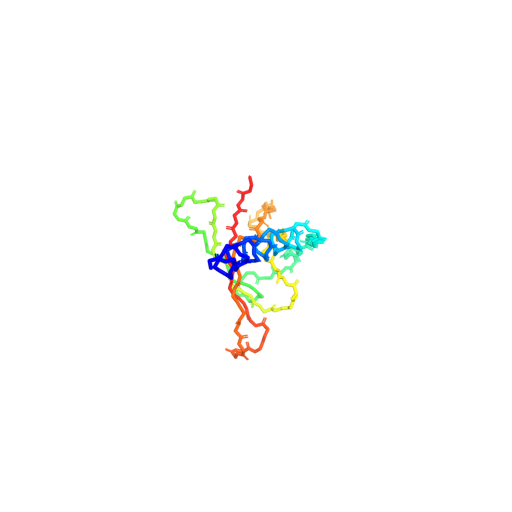ccessible surface area (backbone atoms only — not comparable to full-atom values): 5756 Å² total; per-residue (Å²): 127,74,69,66,62,58,48,59,54,50,53,52,52,51,51,55,50,52,54,52,58,59,72,70,50,84,66,50,79,46,81,39,62,91,54,50,78,80,75,56,30,43,76,45,70,42,98,82,70,49,34,25,46,36,37,38,68,62,81,89,83,52,59,64,17,34,40,34,42,56,61,87,97,44,78,46,66,25,36,28,68,43,69,48,78,42,80,77,65,68,41,26,35,42,30,41,32,34,53,126

Foldseek 3Di:
DPVVVVVVVVVVVVVVVVVVVVVPDDAEEAECQVPDDPPAKDWAADPVRFKIKMKGAADDHDAQHWYWYDDPPDIAIWGFHDKDADVVVHRIIMTITGGD